Protein AF-A0A948ZZM9-F1 (afdb_monomer_lite)

Sequence (87 aa):
MEKSQAPYKNLKTYQQSVIICDLTAEFCGKFLEEGEDERYKGYKRFKLREQMEGAARSGKQNIVEGASQGTSFKGYIKLLGVALGSL

Radius of gyration: 16.1 Å; chains: 1; bounding box: 39×32×44 Å

Structure (mmCIF, N/CA/C/O backbone):
data_AF-A0A948ZZM9-F1
#
_entry.id   AF-A0A948ZZM9-F1
#
loop_
_atom_site.group_PDB
_atom_site.id
_atom_site.type_symbol
_atom_site.label_atom_id
_atom_site.label_alt_id
_atom_site.label_comp_id
_atom_site.label_asym_id
_atom_site.label_entity_id
_atom_site.label_seq_id
_atom_site.pdbx_PDB_ins_code
_atom_site.Cartn_x
_atom_site.Cartn_y
_atom_site.Cartn_z
_atom_site.occupancy
_atom_site.B_iso_or_equiv
_atom_site.auth_seq_id
_atom_site.auth_comp_id
_atom_site.auth_asym_id
_atom_site.auth_atom_id
_atom_site.pdbx_PDB_model_num
ATOM 1 N N . MET A 1 1 ? -19.108 -23.904 11.417 1.00 40.62 1 MET A N 1
ATOM 2 C CA . MET A 1 1 ? -18.815 -22.530 11.876 1.00 40.62 1 MET A CA 1
ATOM 3 C C . MET A 1 1 ? -18.485 -21.693 10.661 1.00 40.62 1 MET A C 1
ATOM 5 O O . MET A 1 1 ? -17.486 -21.957 10.003 1.00 40.62 1 MET A O 1
ATOM 9 N N . GLU A 1 2 ? -19.356 -20.752 10.324 1.00 45.94 2 GLU A N 1
ATOM 10 C CA . GLU A 1 2 ? -19.098 -19.745 9.298 1.00 45.94 2 GLU A CA 1
ATOM 11 C C . GLU A 1 2 ? -17.885 -18.914 9.748 1.00 45.94 2 GLU A C 1
ATOM 13 O O . GLU A 1 2 ? -17.854 -18.421 10.876 1.00 45.94 2 GLU A O 1
ATOM 18 N N . LYS A 1 3 ? -16.820 -18.853 8.937 1.00 45.59 3 LYS A N 1
ATOM 19 C CA . LYS A 1 3 ? -15.626 -18.063 9.272 1.00 45.59 3 LYS A CA 1
ATOM 20 C C . LYS A 1 3 ? -16.057 -16.600 9.344 1.00 45.59 3 LYS A C 1
ATOM 22 O O . LYS A 1 3 ? -16.308 -16.012 8.296 1.00 45.59 3 LYS A O 1
ATOM 27 N N . SER A 1 4 ? -16.112 -16.006 10.539 1.00 54.12 4 SER A N 1
ATOM 28 C CA . SER A 1 4 ? -16.339 -14.565 10.656 1.00 54.12 4 SER A CA 1
ATOM 29 C C . SER A 1 4 ? -15.209 -13.860 9.906 1.00 54.12 4 SER A C 1
ATOM 31 O O . SER A 1 4 ? -14.044 -13.934 10.312 1.00 54.12 4 SER A O 1
ATOM 33 N N . GLN A 1 5 ? -15.515 -13.248 8.762 1.00 63.38 5 GLN A N 1
ATOM 34 C CA . GLN A 1 5 ? -14.530 -12.454 8.040 1.00 63.38 5 GLN A CA 1
ATOM 35 C C . GLN A 1 5 ? -13.976 -11.386 8.983 1.00 63.38 5 GLN A C 1
ATOM 37 O O . GLN A 1 5 ? -14.719 -10.771 9.747 1.00 63.38 5 GLN A O 1
ATOM 42 N N . ALA A 1 6 ? -12.660 -11.178 8.935 1.00 76.00 6 ALA A N 1
ATOM 43 C CA . ALA A 1 6 ? -12.033 -10.136 9.728 1.00 76.00 6 ALA A CA 1
ATOM 44 C C . ALA A 1 6 ? -12.692 -8.776 9.399 1.00 76.00 6 ALA A C 1
ATOM 46 O O . ALA A 1 6 ? -12.829 -8.472 8.209 1.00 76.00 6 ALA A O 1
ATOM 47 N N . PRO A 1 7 ? -13.092 -7.966 10.401 1.00 80.75 7 PRO A N 1
ATOM 48 C CA . PRO A 1 7 ? -13.950 -6.791 10.198 1.00 80.75 7 PRO A CA 1
ATOM 49 C C . PRO A 1 7 ? -13.452 -5.807 9.131 1.00 80.75 7 PRO A C 1
ATOM 51 O O . PRO A 1 7 ? -14.247 -5.209 8.409 1.00 80.75 7 PRO A O 1
ATOM 54 N N . TYR A 1 8 ? -12.130 -5.688 8.973 1.00 87.75 8 TYR A N 1
ATOM 55 C CA . TYR A 1 8 ? -11.504 -4.803 7.990 1.00 87.75 8 TYR A CA 1
ATOM 56 C C . TYR A 1 8 ? -11.812 -5.168 6.531 1.00 87.75 8 TYR A C 1
ATOM 58 O O . TYR A 1 8 ? -11.761 -4.297 5.668 1.00 87.75 8 TYR A O 1
ATOM 66 N N . LYS A 1 9 ? -12.166 -6.427 6.231 1.00 90.25 9 LYS A N 1
ATOM 67 C CA . LYS A 1 9 ? -12.446 -6.881 4.856 1.00 90.25 9 LYS A CA 1
ATOM 68 C C . LYS A 1 9 ? -13.684 -6.218 4.245 1.00 90.25 9 LYS A C 1
ATOM 70 O O . LYS A 1 9 ? -13.778 -6.122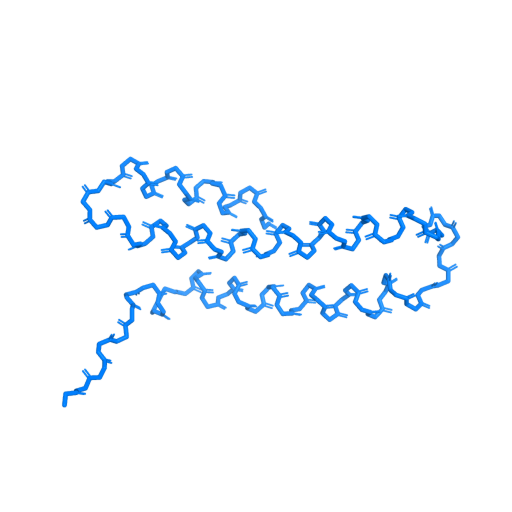 3.023 1.00 90.25 9 LYS A O 1
ATOM 75 N N . ASN A 1 10 ? -14.586 -5.712 5.085 1.00 90.88 10 ASN A N 1
ATOM 76 C CA . ASN A 1 10 ? -15.790 -4.993 4.664 1.00 90.88 10 ASN A CA 1
ATOM 77 C C . ASN A 1 10 ? -15.565 -3.479 4.506 1.00 90.88 10 ASN A C 1
ATOM 79 O O . ASN A 1 10 ? -16.457 -2.770 4.042 1.00 90.88 10 ASN A O 1
ATOM 83 N N . LEU A 1 11 ? -14.388 -2.960 4.877 1.00 92.88 11 LEU A N 1
ATOM 84 C CA . LEU A 1 11 ? -14.070 -1.546 4.704 1.00 92.88 11 LEU A CA 1
ATOM 85 C C . LEU A 1 11 ? -13.783 -1.258 3.229 1.00 92.88 11 LEU A C 1
ATOM 87 O O . LEU A 1 11 ? -12.847 -1.810 2.649 1.00 92.88 11 LEU A O 1
ATOM 91 N N . LYS A 1 12 ? -14.538 -0.325 2.636 1.00 95.06 12 LYS A N 1
ATOM 92 C CA . LYS A 1 12 ? -14.297 0.137 1.258 1.00 95.06 12 LYS A CA 1
ATOM 93 C C . LYS A 1 12 ? -12.872 0.659 1.074 1.00 95.06 12 LYS A C 1
ATOM 95 O O . LYS A 1 12 ? -12.239 0.356 0.072 1.00 95.06 12 LYS A O 1
ATOM 100 N N . THR A 1 13 ? -12.345 1.366 2.071 1.00 93.56 13 THR A N 1
ATOM 101 C CA . THR A 1 13 ? -10.968 1.877 2.068 1.00 93.56 13 THR A CA 1
ATOM 102 C C . THR A 1 13 ? -9.933 0.755 2.029 1.00 93.56 13 THR A C 1
ATOM 104 O O . THR A 1 13 ? -8.952 0.864 1.301 1.00 93.56 13 THR A O 1
ATOM 107 N N . TYR A 1 14 ? -10.164 -0.360 2.733 1.00 95.94 14 TYR A N 1
ATOM 108 C CA . TYR A 1 14 ? -9.293 -1.534 2.640 1.00 95.94 14 TYR A CA 1
ATOM 109 C C . TYR A 1 14 ? -9.360 -2.162 1.244 1.00 95.94 14 TYR A C 1
ATOM 111 O O . TYR A 1 14 ? -8.322 -2.394 0.630 1.00 95.94 14 TYR A O 1
ATOM 119 N N . GLN A 1 15 ? -10.561 -2.384 0.710 1.00 96.75 15 GLN A N 1
ATOM 120 C CA . GLN A 1 15 ? -10.745 -2.966 -0.626 1.00 96.75 15 GLN A CA 1
ATOM 121 C C . GLN A 1 15 ? -10.079 -2.111 -1.715 1.00 96.75 15 GLN A C 1
ATOM 123 O O . GLN A 1 15 ? -9.360 -2.631 -2.561 1.00 96.75 15 GLN A O 1
ATOM 128 N N . GLN A 1 16 ? -10.240 -0.788 -1.645 1.00 96.94 16 GLN A N 1
ATOM 129 C CA . GLN A 1 16 ? -9.563 0.153 -2.537 1.00 96.94 16 GLN A CA 1
ATOM 130 C C . GLN A 1 16 ? -8.041 0.115 -2.362 1.00 96.94 16 GLN A C 1
ATOM 132 O O . GLN A 1 16 ? -7.321 0.121 -3.353 1.00 96.94 16 GLN A O 1
ATOM 137 N N . SER A 1 17 ? -7.537 0.008 -1.127 1.00 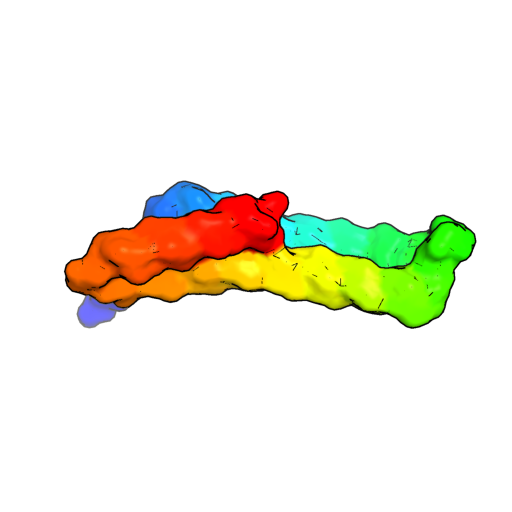97.31 17 SER A N 1
ATOM 138 C CA . SER A 1 17 ? -6.092 -0.100 -0.873 1.00 97.31 17 SER A CA 1
ATOM 139 C C . SER A 1 17 ? -5.476 -1.379 -1.454 1.00 97.31 17 SER A C 1
ATOM 141 O O . SER A 1 17 ? -4.319 -1.366 -1.865 1.00 97.31 17 SER A O 1
ATOM 143 N N . VAL A 1 18 ? -6.244 -2.475 -1.534 1.00 97.75 18 VAL A N 1
ATOM 144 C CA . VAL A 1 18 ? -5.827 -3.711 -2.217 1.00 97.75 18 VAL A CA 1
ATOM 145 C C . VAL A 1 18 ? -5.673 -3.448 -3.710 1.00 97.75 18 VAL A C 1
ATOM 147 O O . VAL A 1 18 ? -4.603 -3.702 -4.246 1.00 97.75 18 VAL A O 1
ATOM 150 N N . ILE A 1 19 ? -6.683 -2.841 -4.342 1.00 98.06 19 ILE A N 1
ATOM 151 C CA . ILE A 1 19 ? -6.641 -2.485 -5.768 1.00 98.06 19 ILE A CA 1
ATOM 152 C C . ILE A 1 19 ? -5.452 -1.562 -6.063 1.00 98.06 19 ILE A C 1
ATOM 154 O O . ILE A 1 19 ? -4.717 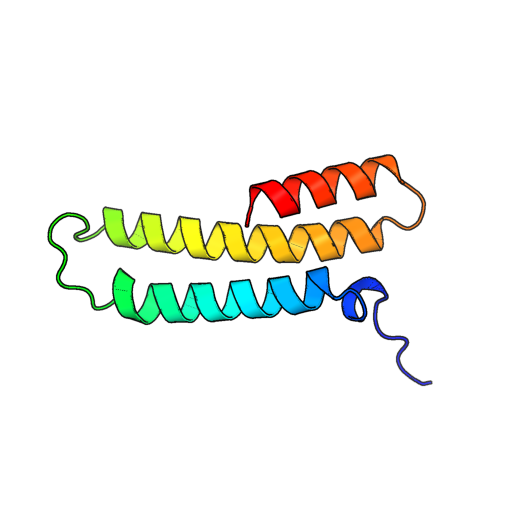-1.798 -7.013 1.00 98.06 19 ILE A O 1
ATOM 158 N N . ILE A 1 20 ? -5.219 -0.538 -5.234 1.00 97.44 20 ILE A N 1
ATOM 159 C CA . ILE A 1 20 ? -4.075 0.372 -5.404 1.00 97.44 20 ILE A CA 1
ATOM 160 C C . ILE A 1 20 ? -2.750 -0.389 -5.277 1.00 97.44 20 ILE A C 1
ATOM 162 O O . ILE A 1 20 ? -1.844 -0.160 -6.073 1.00 97.44 20 ILE A O 1
ATOM 166 N N . CYS A 1 21 ? -2.630 -1.306 -4.313 1.00 97.81 21 CYS A N 1
ATOM 167 C CA . CYS A 1 21 ? -1.438 -2.136 -4.141 1.00 97.81 21 CYS A CA 1
ATOM 168 C C . CYS A 1 21 ? -1.161 -3.006 -5.375 1.00 97.81 21 CYS A C 1
ATOM 170 O O . CYS A 1 21 ? -0.019 -3.052 -5.832 1.00 97.81 21 CYS A O 1
ATOM 172 N N . ASP A 1 22 ? -2.191 -3.649 -5.923 1.00 98.06 22 ASP A N 1
ATOM 173 C CA . ASP A 1 22 ? -2.066 -4.529 -7.086 1.00 98.06 22 ASP A CA 1
ATOM 174 C C . ASP A 1 22 ? -1.722 -3.720 -8.350 1.00 98.06 22 ASP A C 1
ATOM 176 O O . ASP A 1 22 ? -0.745 -4.021 -9.036 1.00 98.06 22 ASP A O 1
ATOM 180 N N . LEU A 1 23 ? -2.426 -2.607 -8.590 1.00 98.00 23 LEU A N 1
ATOM 181 C CA . LEU A 1 23 ? -2.140 -1.700 -9.707 1.00 98.00 23 LEU A CA 1
ATOM 182 C C . LEU A 1 23 ? -0.755 -1.051 -9.601 1.00 98.00 23 LEU A C 1
ATOM 184 O O . LEU A 1 23 ? -0.107 -0.821 -10.619 1.00 98.00 23 LEU A O 1
ATOM 188 N N . THR A 1 24 ? -0.276 -0.767 -8.386 1.00 97.75 24 THR A N 1
ATOM 189 C CA . THR A 1 24 ? 1.083 -0.243 -8.175 1.00 97.75 24 THR A CA 1
ATOM 190 C C . THR A 1 24 ? 2.127 -1.272 -8.590 1.00 97.75 24 THR A C 1
ATOM 192 O O . THR A 1 24 ? 3.098 -0.907 -9.251 1.00 97.75 24 THR A O 1
ATOM 195 N N . ALA A 1 25 ? 1.931 -2.546 -8.243 1.00 96.06 25 ALA A N 1
ATOM 196 C CA . ALA A 1 25 ? 2.836 -3.618 -8.645 1.00 96.06 25 ALA A CA 1
ATOM 197 C C . ALA A 1 25 ? 2.837 -3.813 -10.171 1.00 96.06 25 ALA A C 1
ATOM 199 O O . ALA A 1 25 ? 3.908 -3.870 -10.773 1.00 96.06 25 ALA A O 1
ATOM 200 N N . GLU A 1 26 ? 1.662 -3.827 -10.810 1.00 95.88 26 GLU A N 1
ATOM 201 C CA . GLU A 1 26 ? 1.552 -3.910 -12.274 1.00 95.88 26 GLU A CA 1
ATOM 202 C C . GLU A 1 26 ? 2.212 -2.713 -12.972 1.00 95.88 26 GLU A C 1
ATOM 204 O O . GLU A 1 26 ? 2.973 -2.882 -13.928 1.00 95.88 26 GLU A O 1
ATOM 209 N N . PHE A 1 27 ? 1.974 -1.497 -12.473 1.00 93.81 27 PHE A N 1
ATOM 210 C CA . PHE A 1 27 ? 2.607 -0.284 -12.984 1.00 93.81 27 PHE A CA 1
ATOM 211 C C . PHE A 1 27 ? 4.133 -0.352 -12.850 1.00 93.81 27 PHE A C 1
ATOM 213 O O . PHE A 1 27 ? 4.855 -0.083 -13.811 1.00 93.81 27 PHE A O 1
ATOM 220 N N . CYS A 1 28 ? 4.638 -0.737 -11.676 1.00 93.00 28 CYS A N 1
ATOM 221 C CA . CYS A 1 28 ? 6.073 -0.839 -11.443 1.00 93.00 28 CYS A CA 1
ATOM 222 C C . CYS A 1 28 ? 6.718 -1.911 -12.327 1.00 93.00 28 CYS A C 1
ATOM 224 O O . CYS A 1 28 ? 7.770 -1.646 -12.899 1.00 93.00 28 CYS A O 1
ATOM 226 N N . GLY A 1 29 ? 6.088 -3.075 -12.502 1.00 90.31 29 GLY A N 1
ATOM 227 C CA . GLY A 1 29 ? 6.576 -4.098 -13.431 1.00 90.31 29 GLY A CA 1
ATOM 228 C C . GLY A 1 29 ? 6.658 -3.561 -14.861 1.00 90.31 29 GLY A C 1
ATOM 229 O O . GLY A 1 29 ? 7.710 -3.595 -15.492 1.00 90.31 29 GLY A O 1
ATOM 230 N N . LYS A 1 30 ? 5.582 -2.941 -15.350 1.00 89.00 30 LYS A N 1
ATOM 231 C CA . LYS A 1 30 ? 5.520 -2.462 -16.736 1.00 89.00 30 LYS A CA 1
ATOM 232 C C . LYS A 1 30 ? 6.478 -1.306 -17.038 1.00 89.00 30 LYS A C 1
ATOM 234 O O . LYS A 1 30 ? 7.072 -1.261 -18.109 1.00 89.00 30 LYS A O 1
ATOM 239 N N . PHE A 1 31 ? 6.611 -0.343 -16.127 1.00 85.88 31 PHE A N 1
ATOM 240 C CA . PHE A 1 31 ? 7.313 0.915 -16.413 1.00 85.88 31 PHE A CA 1
ATOM 241 C C . PHE A 1 31 ? 8.665 1.047 -15.702 1.00 85.88 31 PHE A C 1
ATOM 243 O O . PHE A 1 31 ? 9.537 1.775 -16.179 1.00 85.88 31 PHE A O 1
ATOM 250 N N . LEU A 1 32 ? 8.863 0.342 -14.584 1.00 85.12 32 LEU A N 1
ATOM 251 C CA . LEU A 1 32 ? 10.087 0.372 -13.774 1.00 85.12 32 LEU A CA 1
ATOM 252 C C . LEU A 1 32 ? 10.855 -0.958 -13.790 1.00 85.12 32 LEU A C 1
ATOM 254 O O . LEU A 1 32 ? 11.851 -1.082 -13.084 1.00 85.12 32 LEU A O 1
ATOM 258 N N . GLU A 1 33 ? 10.462 -1.942 -14.591 1.00 76.94 33 GLU A N 1
ATOM 259 C CA . GLU A 1 33 ? 11.317 -3.091 -14.914 1.00 76.94 33 GLU A CA 1
ATOM 260 C C . GLU A 1 33 ? 11.825 -2.947 -16.352 1.00 76.94 33 GLU A C 1
ATOM 262 O O . GLU A 1 33 ? 13.031 -2.838 -16.573 1.00 76.94 33 GLU A O 1
ATOM 267 N N . GLU A 1 34 ? 10.908 -2.751 -17.302 1.00 68.38 34 GLU A N 1
ATOM 268 C CA . GLU A 1 34 ? 11.179 -2.788 -18.749 1.00 68.38 34 GLU A CA 1
ATOM 269 C C . GLU A 1 34 ? 11.430 -1.418 -19.414 1.00 68.38 34 GLU A C 1
ATOM 271 O O . GLU A 1 34 ? 11.745 -1.351 -20.596 1.00 68.38 34 GLU A O 1
ATOM 276 N N . GLY A 1 35 ? 11.305 -0.300 -18.692 1.00 65.62 35 GLY A N 1
ATOM 277 C CA . GLY A 1 35 ? 11.337 1.037 -19.307 1.00 65.62 35 GLY A CA 1
ATOM 278 C C . GLY A 1 35 ? 12.675 1.441 -19.955 1.00 65.62 35 GLY A C 1
ATOM 279 O O . GLY A 1 35 ? 13.753 1.047 -19.516 1.00 65.62 35 GLY A O 1
ATOM 280 N N . GLU A 1 36 ? 12.640 2.337 -20.938 1.00 66.69 36 GLU A N 1
ATOM 281 C CA . GLU A 1 36 ? 13.848 2.893 -21.580 1.00 66.69 36 GLU A CA 1
ATOM 282 C C . GLU A 1 36 ? 14.263 4.267 -21.018 1.00 66.69 36 GLU A C 1
ATOM 284 O O . GLU A 1 36 ? 15.283 4.817 -21.426 1.00 66.69 36 GLU A O 1
ATOM 289 N N . ASP A 1 37 ? 13.507 4.827 -20.059 1.00 70.56 37 ASP A N 1
ATOM 290 C CA . ASP A 1 37 ? 13.749 6.180 -19.537 1.00 70.56 37 ASP A CA 1
ATOM 291 C C . ASP A 1 37 ? 15.142 6.295 -18.896 1.00 70.56 37 ASP A C 1
ATOM 293 O O . ASP A 1 37 ? 15.422 5.753 -17.817 1.00 70.56 37 ASP A O 1
ATOM 297 N N . GLU A 1 38 ? 16.024 7.027 -19.579 1.00 74.94 38 GLU A N 1
ATOM 298 C CA . GLU A 1 38 ? 17.426 7.171 -19.203 1.00 74.94 38 GLU A CA 1
ATOM 299 C C . GLU A 1 38 ? 17.629 7.883 -17.863 1.00 74.94 38 GLU A C 1
ATOM 301 O O . GLU A 1 38 ? 18.667 7.698 -17.223 1.00 74.94 38 GLU A O 1
ATOM 306 N N . ARG A 1 39 ? 16.631 8.644 -17.389 1.00 74.81 39 ARG A N 1
ATOM 307 C CA . ARG A 1 39 ? 16.682 9.329 -16.087 1.00 74.81 39 ARG A CA 1
ATOM 308 C C . ARG A 1 39 ? 16.720 8.337 -14.924 1.00 74.81 39 ARG A C 1
ATOM 310 O O . ARG A 1 39 ? 17.285 8.638 -13.869 1.00 74.81 39 ARG A O 1
ATOM 317 N N . TYR A 1 40 ? 16.171 7.140 -15.128 1.00 68.12 40 TYR A N 1
ATOM 318 C CA . TYR A 1 40 ? 16.062 6.087 -14.125 1.00 68.12 40 TYR A CA 1
ATOM 319 C C . TYR A 1 40 ? 16.648 4.782 -14.677 1.00 68.12 40 TYR A C 1
ATOM 321 O O . TYR A 1 40 ? 15.918 3.859 -15.032 1.00 68.12 40 TYR A O 1
ATOM 329 N N . LYS A 1 41 ? 17.983 4.691 -14.746 1.00 73.62 41 LYS A N 1
ATOM 330 C CA . LYS A 1 41 ? 18.714 3.455 -15.089 1.00 73.62 41 LYS A CA 1
ATOM 331 C C . LYS A 1 41 ? 19.285 2.756 -13.849 1.00 73.62 41 LYS A C 1
ATOM 333 O O . LYS A 1 41 ? 19.654 3.398 -12.860 1.00 73.62 41 LYS A O 1
ATOM 338 N N . GLY A 1 42 ? 19.370 1.426 -13.921 1.00 79.12 42 GLY A N 1
ATOM 339 C CA . GLY A 1 42 ? 20.001 0.576 -12.908 1.00 79.12 42 GLY A CA 1
ATOM 340 C C . GLY A 1 42 ? 19.405 0.746 -11.506 1.00 79.12 42 GLY A C 1
ATOM 341 O O . GLY A 1 42 ? 18.189 0.740 -11.322 1.00 79.12 42 GLY A O 1
ATOM 342 N N . TYR A 1 43 ? 20.271 0.935 -10.507 1.00 81.00 43 TYR A N 1
ATOM 343 C CA . TYR A 1 43 ? 19.898 0.973 -9.087 1.00 81.00 43 TYR A CA 1
ATOM 344 C C . TYR A 1 43 ? 18.818 2.014 -8.731 1.00 81.00 43 TYR A C 1
ATOM 346 O O . TYR A 1 43 ? 17.982 1.759 -7.868 1.00 81.00 43 TYR A O 1
ATOM 354 N N . LYS A 1 44 ? 18.779 3.174 -9.406 1.00 82.44 44 LYS A N 1
ATOM 355 C CA . LYS A 1 44 ? 17.769 4.217 -9.129 1.00 82.44 44 LYS A CA 1
ATOM 356 C C . LYS A 1 44 ? 16.346 3.741 -9.416 1.00 82.44 44 LYS A C 1
ATOM 358 O O . LYS A 1 44 ? 15.426 4.092 -8.685 1.00 82.44 44 LYS A O 1
ATOM 363 N N . ARG A 1 45 ? 16.181 2.941 -10.467 1.00 85.44 45 ARG A N 1
ATOM 364 C CA . ARG A 1 45 ? 14.895 2.375 -10.869 1.00 85.44 45 ARG A CA 1
ATOM 365 C C . ARG A 1 45 ? 14.432 1.306 -9.890 1.00 85.44 45 ARG A C 1
ATOM 367 O O . ARG A 1 45 ? 13.303 1.369 -9.421 1.00 85.44 45 ARG A O 1
ATOM 374 N N . PHE A 1 46 ? 15.335 0.390 -9.538 1.00 87.94 46 PHE A N 1
ATOM 375 C CA . PHE A 1 46 ? 15.084 -0.630 -8.523 1.00 87.94 46 PHE A CA 1
ATOM 376 C C . PHE A 1 46 ? 14.627 0.007 -7.205 1.00 87.94 46 PHE A C 1
ATOM 378 O O . PHE A 1 46 ? 13.564 -0.327 -6.694 1.00 87.94 46 PHE A O 1
ATOM 385 N N . LYS A 1 47 ? 15.360 1.021 -6.725 1.00 92.56 47 LYS A N 1
ATOM 386 C CA . LYS A 1 47 ? 15.008 1.742 -5.499 1.00 92.56 47 LYS A CA 1
ATOM 387 C C . LYS A 1 47 ? 13.647 2.440 -5.590 1.00 92.56 47 LYS A C 1
ATOM 389 O O . LYS A 1 47 ? 12.887 2.396 -4.629 1.00 92.56 47 LYS A O 1
ATOM 394 N N . LEU A 1 48 ? 13.330 3.077 -6.720 1.00 92.38 48 LEU A N 1
ATOM 395 C CA . LEU A 1 48 ? 12.028 3.723 -6.917 1.00 92.38 48 LEU A CA 1
ATOM 396 C C . LEU A 1 48 ? 10.885 2.699 -6.882 1.00 92.38 48 LEU A C 1
ATOM 398 O O . LEU A 1 48 ? 9.896 2.919 -6.187 1.00 92.38 48 LEU A O 1
ATOM 402 N N . ARG A 1 49 ? 11.048 1.560 -7.564 1.00 93.12 49 ARG A N 1
ATOM 403 C CA . ARG A 1 49 ? 10.095 0.444 -7.522 1.00 93.12 49 ARG A CA 1
ATOM 404 C C . ARG A 1 49 ? 9.886 -0.059 -6.096 1.00 93.12 49 ARG A C 1
ATOM 406 O O . ARG A 1 49 ? 8.748 -0.139 -5.644 1.00 93.12 49 ARG A O 1
ATOM 413 N N . GLU A 1 50 ? 10.967 -0.353 -5.374 1.00 95.06 50 GLU A N 1
ATOM 414 C CA . GLU A 1 50 ? 10.884 -0.822 -3.987 1.00 95.06 50 GLU A CA 1
ATOM 415 C C . GLU A 1 50 ? 10.151 0.175 -3.086 1.00 95.06 50 GLU A C 1
ATOM 417 O O . GLU A 1 50 ? 9.349 -0.225 -2.240 1.00 95.06 50 GLU A O 1
ATOM 422 N N . GLN A 1 51 ? 10.396 1.474 -3.279 1.00 96.00 51 GLN A N 1
ATOM 423 C CA . GLN A 1 51 ? 9.722 2.531 -2.532 1.00 96.00 51 GLN A CA 1
ATOM 424 C C . GLN A 1 51 ? 8.224 2.584 -2.842 1.00 96.00 51 GLN A C 1
ATOM 426 O O . GLN A 1 51 ? 7.425 2.642 -1.910 1.00 96.00 51 GLN A O 1
ATOM 431 N N . MET A 1 52 ? 7.835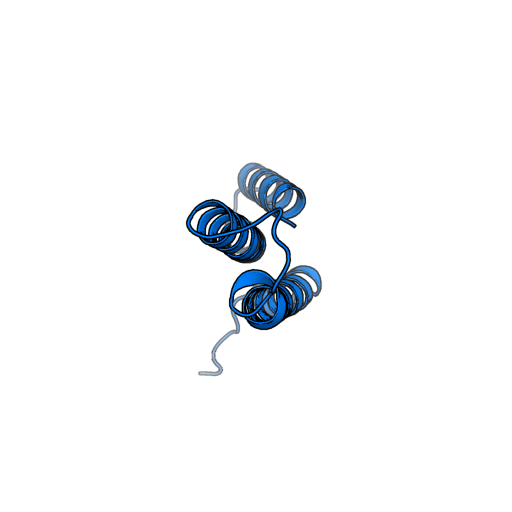 2.520 -4.117 1.00 96.94 52 MET A N 1
ATOM 432 C CA . MET A 1 52 ? 6.428 2.552 -4.527 1.00 96.94 52 MET A CA 1
ATOM 433 C C . MET A 1 52 ? 5.662 1.316 -4.041 1.00 96.94 52 MET A C 1
ATOM 435 O O . MET A 1 52 ? 4.634 1.441 -3.374 1.00 96.94 52 MET A O 1
ATOM 439 N N . GLU A 1 53 ? 6.186 0.116 -4.298 1.00 97.38 53 GLU A N 1
ATOM 440 C CA . GLU A 1 53 ? 5.571 -1.132 -3.834 1.00 97.38 53 GLU A CA 1
ATOM 441 C C . GLU A 1 53 ? 5.541 -1.214 -2.300 1.00 97.38 53 GLU A C 1
ATOM 443 O O . GLU A 1 53 ? 4.575 -1.695 -1.701 1.00 97.38 53 GLU A O 1
ATOM 448 N N . GLY A 1 54 ? 6.601 -0.742 -1.637 1.00 97.69 54 GLY A N 1
ATOM 449 C CA . GLY A 1 54 ? 6.684 -0.654 -0.183 1.00 97.69 54 GLY A CA 1
ATOM 450 C C . GLY A 1 54 ? 5.612 0.260 0.409 1.00 97.69 54 GLY A C 1
ATOM 451 O O . GLY A 1 54 ? 4.918 -0.149 1.342 1.00 97.69 54 GLY A O 1
ATOM 452 N N . ALA A 1 55 ? 5.435 1.455 -0.157 1.00 98.00 55 ALA A N 1
ATOM 453 C CA . ALA A 1 55 ? 4.437 2.425 0.280 1.00 98.00 55 ALA A CA 1
ATOM 454 C C . ALA A 1 55 ? 3.009 1.878 0.123 1.00 98.00 55 ALA A C 1
ATOM 456 O O . ALA A 1 55 ? 2.248 1.856 1.093 1.00 98.00 55 ALA A O 1
ATOM 457 N N . ALA A 1 56 ? 2.679 1.298 -1.035 1.00 97.94 56 ALA A N 1
ATOM 458 C CA . ALA A 1 56 ? 1.353 0.731 -1.269 1.00 97.94 56 ALA A CA 1
ATOM 459 C C . ALA A 1 56 ? 1.033 -0.447 -0.324 1.00 97.94 56 ALA A C 1
ATOM 461 O O . ALA A 1 56 ? -0.066 -0.530 0.239 1.00 97.94 56 ALA A O 1
ATOM 462 N N . ARG A 1 57 ? 2.014 -1.328 -0.065 1.00 97.94 57 ARG A N 1
ATOM 463 C CA . ARG A 1 57 ? 1.876 -2.407 0.932 1.00 97.94 57 ARG A CA 1
ATOM 464 C C . ARG A 1 57 ? 1.686 -1.856 2.344 1.00 97.94 57 ARG A C 1
ATOM 466 O O . ARG A 1 57 ? 0.800 -2.333 3.054 1.00 97.94 57 ARG A O 1
ATOM 473 N N . SER A 1 58 ? 2.482 -0.857 2.730 1.00 98.00 58 SER A N 1
ATOM 474 C CA . SER A 1 58 ? 2.379 -0.178 4.027 1.00 98.00 58 SER A CA 1
ATOM 475 C C . SER A 1 58 ? 0.991 0.428 4.228 1.00 98.00 58 SER A C 1
ATOM 477 O O . SER A 1 58 ? 0.374 0.206 5.271 1.00 98.00 58 SER A O 1
ATOM 479 N N . GLY A 1 59 ? 0.457 1.122 3.220 1.00 97.00 59 GLY A N 1
ATOM 480 C CA . GLY A 1 59 ? -0.870 1.736 3.273 1.00 97.00 59 GLY A CA 1
ATOM 481 C C . GLY A 1 59 ? -1.969 0.727 3.598 1.00 97.00 59 GLY A C 1
ATOM 482 O O . GLY A 1 59 ? -2.694 0.875 4.583 1.00 97.00 59 GLY A O 1
ATOM 483 N N . LYS A 1 60 ? -2.030 -0.364 2.826 1.00 96.88 60 LYS A N 1
ATOM 484 C CA . LYS A 1 60 ? -2.972 -1.469 3.061 1.00 96.88 60 LYS A CA 1
ATOM 485 C C . LYS A 1 60 ? -2.804 -2.095 4.450 1.00 96.88 60 LYS A C 1
ATOM 487 O O . LYS A 1 60 ? -3.794 -2.342 5.139 1.00 96.88 60 LYS A O 1
ATOM 492 N N . GLN A 1 61 ? -1.566 -2.370 4.863 1.00 97.00 61 GLN A N 1
ATOM 493 C CA . GLN A 1 61 ? -1.272 -3.058 6.121 1.00 97.00 61 GLN A CA 1
ATOM 494 C C . GLN A 1 61 ? -1.653 -2.214 7.349 1.00 97.00 61 GLN A C 1
ATOM 496 O O . GLN A 1 61 ? -2.250 -2.734 8.290 1.00 97.00 61 GLN A O 1
ATOM 501 N N . ASN A 1 62 ? -1.421 -0.900 7.310 1.00 97.12 62 ASN A N 1
ATOM 502 C CA . ASN A 1 62 ? -1.822 0.007 8.386 1.00 97.12 62 ASN A CA 1
ATOM 503 C C . ASN A 1 62 ? -3.353 0.082 8.557 1.00 97.12 62 ASN A C 1
ATOM 505 O O . ASN A 1 62 ? -3.836 0.219 9.681 1.00 97.12 62 ASN A O 1
ATOM 509 N N . ILE A 1 63 ? -4.138 -0.073 7.482 1.00 95.88 63 ILE A N 1
ATOM 510 C CA . ILE A 1 63 ? -5.605 -0.186 7.583 1.00 95.88 63 ILE A CA 1
ATOM 511 C C . ILE A 1 63 ? -5.997 -1.464 8.334 1.00 95.88 63 ILE A C 1
ATOM 513 O O . ILE A 1 63 ? -6.861 -1.418 9.211 1.00 95.88 63 ILE A O 1
ATOM 517 N N . VAL A 1 64 ? -5.351 -2.593 8.019 1.00 95.50 64 VAL A N 1
ATOM 518 C CA . VAL A 1 64 ? -5.589 -3.883 8.689 1.00 95.50 64 VAL A CA 1
ATOM 519 C C . VAL A 1 64 ? -5.258 -3.788 10.176 1.00 95.50 64 VAL A C 1
ATOM 521 O O . VAL A 1 64 ? -6.082 -4.159 11.014 1.00 95.50 64 VAL A O 1
ATOM 524 N N . GLU A 1 65 ? -4.084 -3.259 10.516 1.00 94.56 65 GLU A N 1
ATOM 525 C CA . GLU A 1 65 ? -3.627 -3.121 11.902 1.00 94.56 65 GLU A CA 1
ATOM 526 C C . GLU A 1 65 ? -4.476 -2.126 12.692 1.00 94.56 65 GLU A C 1
ATOM 528 O O . GLU A 1 65 ? -4.822 -2.394 13.844 1.00 94.56 65 GLU A O 1
ATOM 533 N N . GLY A 1 66 ? -4.861 -1.009 12.065 1.00 93.75 66 GLY A N 1
ATOM 534 C CA . GLY A 1 66 ? -5.725 0.012 12.652 1.00 93.75 66 GLY A CA 1
ATOM 535 C C . GLY A 1 66 ? -7.113 -0.529 12.975 1.00 93.75 66 GLY A C 1
ATOM 536 O O . GLY A 1 66 ? -7.575 -0.419 14.109 1.00 93.75 66 GLY A O 1
ATOM 537 N N . ALA A 1 67 ? -7.750 -1.183 12.004 1.00 91.50 67 ALA A N 1
ATOM 538 C CA . ALA A 1 67 ? -9.064 -1.796 12.181 1.00 91.50 67 ALA A CA 1
ATOM 539 C C . ALA A 1 67 ? -9.051 -2.991 13.155 1.00 91.50 67 ALA A C 1
ATOM 541 O O . ALA A 1 67 ? -10.102 -3.383 13.658 1.00 91.50 67 ALA A O 1
ATOM 542 N N . SER A 1 68 ? -7.873 -3.552 13.445 1.00 90.69 68 SER A N 1
ATOM 5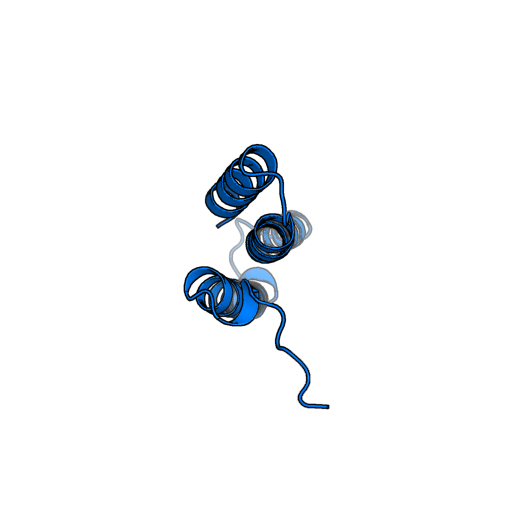43 C CA . SER A 1 68 ? -7.695 -4.643 14.410 1.00 90.69 68 SER A CA 1
ATOM 544 C C . SER A 1 68 ? -7.374 -4.162 15.832 1.00 90.69 68 SER A C 1
ATOM 546 O O . SER A 1 68 ? -7.264 -4.992 16.728 1.00 90.69 68 SER A O 1
ATOM 548 N N . GLN A 1 69 ? -7.248 -2.847 16.079 1.00 88.19 69 GLN A N 1
ATOM 549 C CA . GLN A 1 69 ? -6.885 -2.310 17.404 1.00 88.19 69 GLN A CA 1
ATOM 550 C C . GLN A 1 69 ? -7.913 -2.613 18.507 1.00 88.19 69 GLN A C 1
ATOM 552 O O . GLN A 1 69 ? -7.548 -2.573 19.679 1.00 88.19 69 GLN A O 1
ATOM 557 N N . GLY A 1 70 ? -9.175 -2.902 18.158 1.00 74.94 70 GLY A N 1
ATOM 558 C CA . GLY A 1 70 ? -10.228 -3.406 19.056 1.00 74.94 70 GLY A CA 1
ATOM 559 C C . GLY A 1 70 ? -10.738 -2.429 20.127 1.00 74.94 70 GLY A C 1
ATOM 560 O O . GLY A 1 70 ? -11.936 -2.189 20.214 1.00 74.94 70 GLY A O 1
ATOM 561 N N . THR A 1 71 ? -9.848 -1.858 20.940 1.00 77.56 71 THR A N 1
ATOM 562 C CA . THR A 1 71 ? -10.165 -1.045 22.130 1.00 77.56 71 THR A CA 1
ATOM 563 C C . THR A 1 71 ? -9.492 0.331 22.133 1.00 77.56 71 THR A C 1
ATOM 565 O O . THR A 1 71 ? -9.923 1.225 22.859 1.00 77.56 71 THR A O 1
ATOM 568 N N . SER A 1 72 ? -8.456 0.543 21.312 1.00 90.06 72 SER A N 1
ATOM 569 C CA . SER A 1 72 ? -7.697 1.800 21.269 1.00 90.06 72 SER A CA 1
ATOM 570 C C . SER A 1 72 ? -8.052 2.656 20.053 1.00 90.06 72 SER A C 1
ATOM 572 O O . SER A 1 72 ? -7.470 2.512 18.975 1.00 90.06 72 SER A O 1
ATOM 574 N N . PHE A 1 73 ? -8.944 3.632 20.244 1.00 91.25 73 PHE A N 1
ATOM 575 C CA . PHE A 1 73 ? -9.238 4.641 19.216 1.00 91.25 73 PHE A CA 1
ATOM 576 C C . PHE A 1 73 ? -8.008 5.474 18.840 1.00 91.25 73 PHE A C 1
ATOM 578 O O . PHE A 1 73 ? -7.821 5.807 17.673 1.00 91.25 73 PHE A O 1
ATOM 585 N N . LYS A 1 74 ? -7.124 5.764 19.804 1.00 95.38 74 LYS A N 1
ATOM 586 C CA . LYS A 1 74 ? -5.867 6.482 19.546 1.00 95.38 74 LYS A CA 1
ATOM 587 C C . LYS A 1 74 ? -4.966 5.707 18.579 1.00 95.38 74 LYS A C 1
ATOM 589 O O . LYS A 1 74 ? -4.415 6.301 17.655 1.00 95.38 74 LYS A O 1
ATOM 594 N N . GLY A 1 75 ? -4.818 4.396 18.793 1.00 94.75 75 GLY A N 1
ATOM 595 C CA . GLY A 1 75 ? -4.050 3.520 17.905 1.00 94.75 75 GLY A CA 1
ATOM 596 C C . GLY A 1 75 ? -4.679 3.440 16.519 1.00 94.75 75 GLY A C 1
ATOM 597 O O . GLY A 1 75 ? -3.977 3.572 15.518 1.00 94.75 75 GLY A O 1
ATOM 598 N N . TYR A 1 76 ? -6.007 3.323 16.470 1.00 93.56 76 TYR A N 1
ATOM 599 C CA . TYR A 1 76 ? -6.739 3.266 15.213 1.00 93.56 76 TYR A CA 1
ATOM 600 C C . TYR A 1 76 ? -6.532 4.538 14.374 1.00 93.56 76 TYR A C 1
ATOM 602 O O . TYR A 1 76 ? -6.083 4.453 13.232 1.00 93.56 76 TYR A O 1
ATOM 610 N N . ILE A 1 77 ? -6.758 5.721 14.955 1.00 94.94 77 ILE A N 1
ATOM 611 C CA . ILE A 1 77 ? -6.572 7.010 14.268 1.00 94.94 77 ILE A CA 1
ATOM 612 C C . ILE A 1 77 ? -5.125 7.175 13.791 1.00 94.94 77 ILE A C 1
ATOM 614 O O . ILE A 1 77 ? -4.894 7.593 12.657 1.00 94.94 77 ILE A O 1
ATOM 618 N N . LYS A 1 78 ? -4.143 6.814 14.628 1.00 96.62 78 LYS A N 1
ATOM 619 C CA . LYS A 1 78 ? -2.724 6.907 14.267 1.00 96.62 78 LYS A CA 1
ATOM 620 C C . LYS A 1 78 ? -2.399 6.062 13.034 1.00 96.62 78 LYS A C 1
ATOM 622 O O . LYS A 1 78 ? -1.783 6.573 12.104 1.00 96.62 78 LYS A O 1
ATOM 627 N N . LEU A 1 79 ? -2.804 4.792 13.024 1.00 96.75 79 LEU A N 1
ATOM 628 C CA . LEU A 1 79 ? -2.507 3.873 11.922 1.00 96.75 79 LEU A CA 1
ATOM 629 C C . LEU A 1 79 ? -3.242 4.276 10.638 1.00 96.75 79 LEU A C 1
ATOM 631 O O . LEU A 1 79 ? -2.654 4.222 9.564 1.00 96.75 79 LEU A O 1
ATOM 635 N N . LEU A 1 80 ? -4.471 4.793 10.733 1.00 94.69 80 LEU A N 1
ATOM 636 C CA . LEU A 1 80 ? -5.144 5.374 9.567 1.00 94.69 80 LEU A CA 1
ATOM 637 C C . LEU A 1 80 ? -4.421 6.610 9.017 1.00 94.69 80 LEU A C 1
ATOM 639 O O . LEU A 1 80 ? -4.349 6.772 7.802 1.00 94.69 80 LEU A O 1
ATOM 643 N N . GLY A 1 81 ? -3.844 7.451 9.879 1.00 96.06 81 GLY A N 1
ATOM 644 C CA . GLY A 1 81 ? -3.000 8.568 9.448 1.00 96.06 81 GLY A CA 1
ATOM 645 C C . GLY A 1 81 ? -1.743 8.109 8.701 1.00 96.06 81 GLY A C 1
ATOM 646 O O . GLY A 1 81 ? -1.387 8.691 7.680 1.00 96.06 81 GLY A O 1
ATOM 647 N N . VAL A 1 82 ? -1.102 7.026 9.158 1.00 97.38 82 VAL A N 1
ATOM 648 C CA . VAL A 1 82 ? 0.040 6.414 8.451 1.00 97.38 82 VAL A CA 1
ATOM 649 C C . VAL A 1 82 ? -0.397 5.806 7.117 1.00 97.38 82 VAL A C 1
ATOM 651 O O . VAL A 1 82 ? 0.303 5.969 6.118 1.00 97.38 82 VAL A O 1
ATOM 654 N N . ALA A 1 83 ? -1.560 5.149 7.077 1.00 96.75 83 ALA A N 1
ATOM 655 C CA . ALA A 1 83 ? -2.116 4.607 5.841 1.00 96.75 83 ALA A CA 1
ATOM 656 C C . ALA A 1 83 ? -2.360 5.708 4.800 1.00 96.75 83 ALA A C 1
ATOM 658 O O . ALA A 1 83 ? -1.977 5.539 3.647 1.00 96.75 83 ALA A O 1
ATOM 659 N N . LEU A 1 84 ? -2.926 6.843 5.227 1.00 95.25 84 LEU A 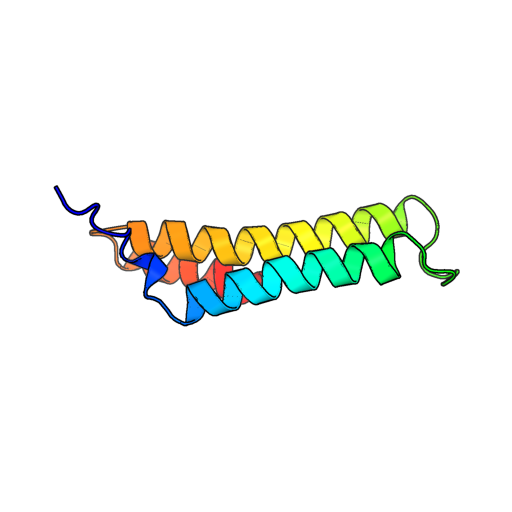N 1
ATOM 660 C CA . LEU A 1 84 ? -3.159 8.009 4.374 1.00 95.25 84 LEU A CA 1
ATOM 661 C C . LEU A 1 84 ? -1.857 8.628 3.854 1.00 95.25 84 LEU A C 1
ATOM 663 O O . LEU A 1 84 ? -1.815 9.057 2.715 1.00 95.25 84 LEU A O 1
ATOM 667 N N . GLY A 1 85 ? -0.796 8.680 4.663 1.00 94.75 85 GLY A N 1
ATOM 668 C CA . GLY A 1 85 ? 0.503 9.191 4.209 1.00 94.75 85 GLY A CA 1
ATOM 669 C C . GLY A 1 85 ? 1.287 8.228 3.308 1.00 94.75 85 GLY A C 1
ATOM 670 O O . GLY A 1 85 ? 2.294 8.632 2.734 1.00 94.75 85 GLY A O 1
ATOM 671 N N . SER A 1 86 ? 0.872 6.960 3.221 1.00 93.62 86 SER A N 1
ATOM 672 C CA . SER A 1 86 ? 1.552 5.930 2.423 1.00 93.62 86 SER A CA 1
ATOM 673 C C . SER A 1 86 ? 0.984 5.773 1.007 1.00 93.62 86 SER A C 1
ATOM 675 O O . SER A 1 86 ? 1.650 5.166 0.172 1.00 93.62 86 SER A O 1
ATOM 677 N N . LEU A 1 87 ? -0.242 6.244 0.757 1.00 87.06 87 LEU A N 1
ATOM 678 C CA . LEU A 1 87 ? -0.973 6.124 -0.513 1.00 87.06 87 LEU A CA 1
ATOM 679 C C . LEU A 1 87 ? -1.129 7.500 -1.162 1.00 87.06 87 LEU A C 1
ATOM 681 O O . LEU A 1 87 ? -1.003 7.563 -2.402 1.00 87.06 87 LEU A O 1
#

pLDDT: mean 88.11, std 12.84, range [40.62, 98.06]

Secondary structure (DSSP, 8-state):
------GGGG-HHHHHHHHHHHHHHHHHHHHHTS---TTS-THHHHHHHHHHHHHHHHHHHHHHHHHT-TT-HHHHHHHHHHHHHH-

Foldseek 3Di:
DPPPPQPLVPDPQLVVLVVLLVVLLVCLCVPLVPHPPPVQDDPNSVVVSCLSNVLSVLLNVLSSVLSVPVPDPVSNVVSNVSSVVSD